Protein AF-A0A352YZK5-F1 (afdb_monomer_lite)

Foldseek 3Di:
DCVVVVVCVVVVVVVCVVCVVVCCVPVVVVVCPDPDDVCNVVVHDPCVVVVVVVVVVVVVVVVCVVVVD

Sequence (69 aa):
AITGGLAGIILGTWIFAVMYPGLKNGILKKGYFGNITLPSMLKVNDWVVVVPAAALIVLLSYWIEKAGF

pLDDT: mean 78.7, std 12.88, range [51.56, 95.31]

Structure (mmCIF, N/CA/C/O backbone):
data_AF-A0A352YZK5-F1
#
_entry.id   AF-A0A352YZK5-F1
#
loop_
_atom_site.group_PDB
_atom_site.id
_atom_site.type_symbol
_atom_site.label_atom_id
_atom_site.label_alt_id
_atom_site.label_comp_id
_atom_site.label_asym_id
_atom_site.label_entity_id
_atom_site.label_seq_id
_atom_site.pdbx_PDB_ins_code
_atom_site.Cartn_x
_atom_site.Cartn_y
_atom_site.Cartn_z
_atom_site.occupancy
_atom_site.B_iso_or_equiv
_atom_site.auth_seq_id
_atom_site.auth_comp_id
_atom_site.auth_asym_id
_atom_site.auth_atom_id
_atom_site.pdbx_PDB_model_num
ATOM 1 N N . ALA A 1 1 ? 13.445 -3.591 19.345 1.00 58.06 1 ALA A N 1
ATOM 2 C CA . ALA A 1 1 ? 12.594 -3.433 18.143 1.00 58.06 1 ALA A CA 1
ATOM 3 C C . ALA A 1 1 ? 11.249 -4.161 18.276 1.00 58.06 1 ALA A C 1
ATOM 5 O O . ALA A 1 1 ? 10.224 -3.524 18.079 1.00 58.06 1 ALA A O 1
ATOM 6 N N . ILE A 1 2 ? 11.229 -5.446 18.664 1.00 64.12 2 ILE A N 1
ATOM 7 C CA . ILE A 1 2 ? 9.993 -6.254 18.780 1.00 64.12 2 ILE A CA 1
ATOM 8 C C . ILE A 1 2 ? 9.018 -5.702 19.833 1.00 64.12 2 ILE A C 1
ATOM 10 O O . ILE A 1 2 ? 7.828 -5.612 19.569 1.00 64.12 2 ILE A O 1
ATOM 14 N N . THR A 1 3 ? 9.502 -5.260 20.995 1.00 68.94 3 THR A N 1
ATOM 15 C CA . THR A 1 3 ? 8.643 -4.766 22.088 1.00 68.94 3 THR A CA 1
ATOM 16 C C . THR A 1 3 ? 7.859 -3.502 21.729 1.00 68.94 3 THR A C 1
ATOM 18 O O . THR A 1 3 ? 6.668 -3.438 22.002 1.00 68.94 3 THR A O 1
ATOM 21 N N . GLY A 1 4 ? 8.487 -2.523 21.071 1.00 76.56 4 GLY A N 1
ATOM 22 C CA . GLY A 1 4 ? 7.805 -1.299 20.628 1.00 76.56 4 GLY A CA 1
ATOM 23 C C . GLY A 1 4 ? 6.952 -1.497 19.371 1.00 76.56 4 GLY A C 1
ATOM 24 O O . GLY A 1 4 ? 5.826 -1.012 19.309 1.00 76.56 4 GLY A O 1
ATOM 25 N N . GLY A 1 5 ? 7.460 -2.249 18.387 1.00 83.62 5 GLY A N 1
ATOM 26 C CA . GLY A 1 5 ? 6.744 -2.500 17.134 1.00 83.62 5 GLY A CA 1
ATOM 27 C C . GLY A 1 5 ? 5.490 -3.352 17.330 1.00 83.62 5 GLY A C 1
ATOM 28 O O . GLY A 1 5 ? 4.425 -3.003 16.829 1.00 83.62 5 GLY A O 1
ATOM 29 N N . LEU A 1 6 ? 5.585 -4.428 18.116 1.00 88.44 6 LEU A N 1
ATOM 30 C CA . LEU A 1 6 ? 4.450 -5.312 18.384 1.00 88.44 6 LEU A CA 1
ATOM 31 C C . LEU A 1 6 ? 3.392 -4.615 19.249 1.00 88.44 6 LEU A C 1
ATOM 33 O O . LEU A 1 6 ? 2.207 -4.686 18.936 1.00 88.44 6 LEU A O 1
ATOM 37 N N . ALA A 1 7 ? 3.813 -3.887 20.290 1.00 89.00 7 ALA A N 1
ATOM 38 C CA . ALA A 1 7 ? 2.895 -3.117 21.126 1.00 89.00 7 ALA A CA 1
ATOM 39 C C . ALA A 1 7 ? 2.169 -2.027 20.323 1.00 89.00 7 ALA A C 1
ATOM 41 O O . ALA A 1 7 ? 0.963 -1.856 20.482 1.00 89.00 7 ALA A O 1
ATOM 42 N N . GLY A 1 8 ? 2.871 -1.340 19.414 1.00 88.75 8 GLY A N 1
ATOM 43 C CA . GLY A 1 8 ? 2.272 -0.352 18.517 1.00 88.75 8 GLY A CA 1
ATOM 44 C C . GLY A 1 8 ? 1.248 -0.960 17.557 1.00 88.75 8 GLY A C 1
ATOM 45 O O . GLY A 1 8 ? 0.171 -0.394 17.385 1.00 88.75 8 GLY A O 1
ATOM 46 N N . ILE A 1 9 ? 1.536 -2.136 16.985 1.00 92.06 9 ILE A N 1
ATOM 47 C CA . ILE A 1 9 ? 0.587 -2.853 16.118 1.00 92.06 9 ILE A CA 1
ATOM 48 C C . ILE A 1 9 ? -0.660 -3.249 16.907 1.00 92.06 9 ILE A C 1
ATOM 50 O O . ILE A 1 9 ? -1.766 -2.979 16.443 1.00 92.06 9 ILE A O 1
ATOM 54 N N . ILE A 1 10 ? -0.494 -3.842 18.095 1.00 92.19 10 ILE A N 1
ATOM 55 C CA . ILE A 1 10 ? -1.608 -4.287 18.947 1.00 92.19 10 ILE A CA 1
ATOM 56 C C . ILE A 1 10 ? -2.475 -3.096 19.370 1.00 92.19 10 ILE A C 1
ATOM 58 O O . ILE A 1 10 ? -3.696 -3.146 19.234 1.00 92.19 10 ILE A O 1
ATOM 62 N N . LEU A 1 11 ? -1.863 -1.999 19.826 1.00 92.94 11 LEU A N 1
ATOM 63 C CA . LEU A 1 11 ? -2.598 -0.792 20.214 1.00 92.94 11 LEU A CA 1
ATOM 64 C C . LEU A 1 11 ? -3.299 -0.142 19.017 1.00 92.94 11 LEU A C 1
ATOM 66 O O . LEU A 1 11 ? -4.475 0.207 19.113 1.00 92.94 11 LEU A O 1
ATOM 70 N N . GLY A 1 12 ? -2.618 -0.02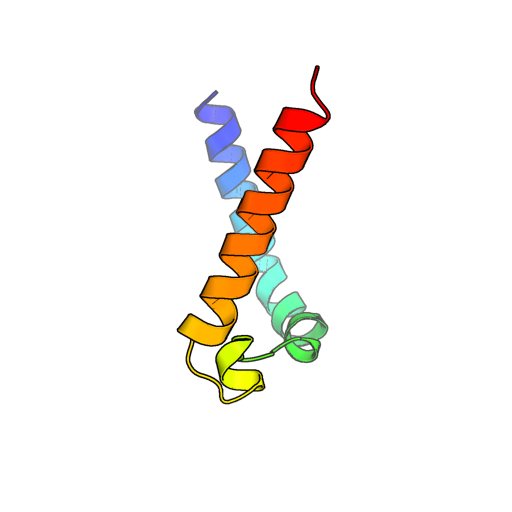6 17.876 1.00 88.31 12 GLY A N 1
ATOM 71 C CA . GLY A 1 12 ? -3.193 0.537 16.657 1.00 88.31 12 GLY A CA 1
ATOM 72 C C . GLY A 1 12 ? -4.370 -0.283 16.125 1.00 88.31 12 GLY A C 1
ATOM 73 O O . GLY A 1 12 ? -5.408 0.284 15.785 1.00 88.31 12 GLY A O 1
ATOM 74 N N . THR A 1 13 ? -4.253 -1.616 16.112 1.00 91.88 13 THR A N 1
ATOM 75 C CA . THR A 1 13 ? -5.356 -2.504 15.696 1.00 91.88 13 THR A CA 1
ATOM 76 C C . THR A 1 13 ? -6.516 -2.486 16.678 1.00 91.88 13 THR A C 1
ATOM 78 O O . THR A 1 13 ? -7.661 -2.496 16.234 1.00 91.88 13 THR A O 1
ATOM 81 N N . TRP A 1 14 ? -6.256 -2.407 17.984 1.00 91.38 14 TRP A N 1
ATOM 82 C CA . TRP A 1 14 ? -7.312 -2.306 18.992 1.00 91.38 14 TRP A CA 1
ATOM 83 C C . TRP A 1 14 ? -8.123 -1.010 18.852 1.00 91.38 14 TRP A C 1
ATOM 85 O O . TRP A 1 14 ? -9.350 -1.061 18.763 1.00 91.38 14 TRP A O 1
ATOM 95 N N . ILE A 1 15 ? -7.449 0.140 18.732 1.00 91.12 15 ILE A N 1
ATOM 96 C CA . ILE A 1 15 ? -8.100 1.440 18.491 1.00 91.12 15 ILE A CA 1
ATOM 97 C C . ILE A 1 15 ? -8.902 1.397 17.186 1.00 91.12 15 ILE A C 1
ATOM 99 O O . ILE A 1 15 ? -10.074 1.780 17.156 1.00 91.12 15 ILE A O 1
ATOM 103 N N . PHE A 1 16 ? -8.297 0.876 16.115 1.00 87.06 16 PHE A N 1
ATOM 104 C CA . PHE A 1 16 ? -8.970 0.731 14.829 1.00 87.06 16 PHE A CA 1
ATOM 105 C C . PHE A 1 16 ? -10.214 -0.159 14.929 1.00 87.06 16 PHE A C 1
ATOM 107 O O . PHE A 1 16 ? -11.253 0.211 14.393 1.00 87.06 16 PHE A O 1
ATOM 114 N N . ALA A 1 17 ? -10.157 -1.284 15.648 1.00 88.50 17 ALA A N 1
ATOM 115 C CA . ALA A 1 17 ? -11.282 -2.203 15.816 1.00 88.50 17 ALA A CA 1
ATOM 116 C C . ALA A 1 17 ? -12.463 -1.569 16.569 1.00 88.50 1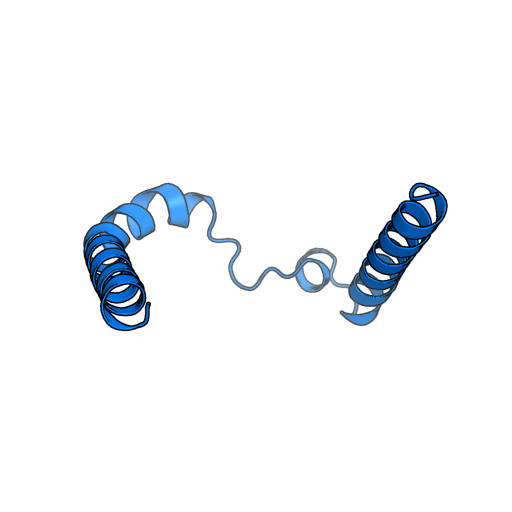7 ALA A C 1
ATOM 118 O O . ALA A 1 17 ? -13.614 -1.789 16.193 1.00 88.50 17 ALA A O 1
ATOM 119 N N . VAL A 1 18 ? -12.196 -0.746 17.588 1.00 88.00 18 VAL A N 1
ATOM 120 C CA . VAL A 1 18 ? -13.240 -0.014 18.330 1.00 88.00 18 VAL A CA 1
ATOM 121 C C . VAL A 1 18 ? -13.892 1.066 17.461 1.00 88.00 18 VAL A C 1
ATOM 123 O O . VAL A 1 18 ? -15.105 1.265 17.517 1.00 88.00 18 VAL A O 1
ATOM 126 N N . MET A 1 19 ? -13.110 1.742 16.617 1.00 84.06 19 MET A N 1
ATOM 127 C CA . MET A 1 19 ? -13.610 2.771 15.695 1.00 84.06 19 MET A CA 1
ATOM 128 C C . MET A 1 19 ? -14.227 2.191 14.408 1.00 84.06 19 MET A C 1
ATOM 130 O O . MET A 1 19 ? -15.032 2.852 13.744 1.00 84.06 19 MET A O 1
ATOM 134 N N . TYR A 1 20 ? -13.896 0.942 14.068 1.00 80.56 20 TYR A N 1
ATOM 135 C CA . TYR A 1 20 ? -14.372 0.221 12.891 1.00 80.56 20 TYR A CA 1
ATOM 136 C C . TYR A 1 20 ? -15.900 0.204 12.729 1.00 80.56 20 TYR A C 1
ATOM 138 O O . TYR A 1 20 ? -16.346 0.501 11.625 1.00 80.56 20 TYR A O 1
ATOM 146 N N . PRO A 1 21 ? -16.744 -0.083 13.742 1.00 74.31 21 PRO A N 1
ATOM 147 C CA . PRO A 1 21 ? -18.202 -0.064 13.576 1.00 74.31 21 PRO A CA 1
ATOM 148 C C . PRO A 1 21 ? -18.753 1.304 13.138 1.00 74.31 21 PRO A C 1
ATOM 150 O O . PRO A 1 21 ? -19.671 1.355 12.316 1.00 74.31 21 PRO A O 1
ATOM 153 N N . GLY A 1 22 ? -18.169 2.409 13.617 1.00 74.69 22 GLY A N 1
ATOM 154 C CA . GLY A 1 22 ? -18.529 3.761 13.176 1.00 74.69 22 GLY A CA 1
ATOM 155 C C . GLY A 1 22 ? -18.101 4.029 11.731 1.00 74.69 22 GLY A C 1
ATOM 156 O O . GLY A 1 22 ? -18.878 4.542 10.923 1.00 74.69 22 GLY A O 1
ATOM 157 N N . LEU A 1 23 ? -16.892 3.593 11.370 1.00 69.62 23 LEU A N 1
ATOM 158 C CA . LEU A 1 23 ? -16.350 3.739 10.018 1.00 69.62 23 LEU A CA 1
ATOM 159 C C . LEU A 1 23 ? -17.076 2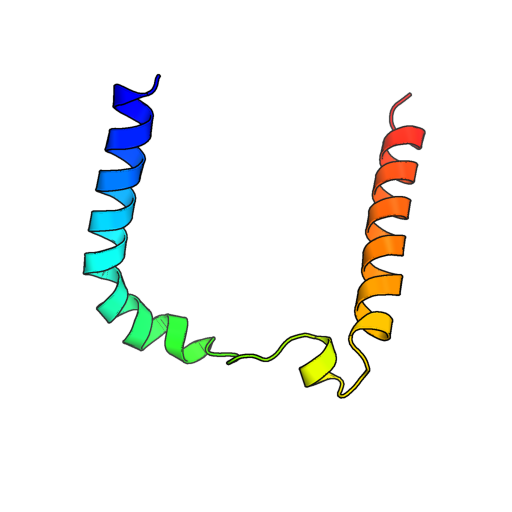.849 8.990 1.00 69.62 23 LEU A C 1
ATOM 161 O O . LEU A 1 23 ? -17.335 3.285 7.866 1.00 69.62 23 LEU A O 1
ATOM 165 N N . LYS A 1 24 ? -17.465 1.634 9.401 1.00 65.62 24 LYS A N 1
ATOM 166 C CA . LYS A 1 24 ? -18.235 0.641 8.637 1.00 65.62 24 LYS A CA 1
ATOM 167 C C . LYS A 1 24 ? -19.588 1.196 8.197 1.00 65.62 24 LYS A C 1
ATOM 169 O O . LYS A 1 24 ? -19.983 1.022 7.047 1.00 65.62 24 LYS A O 1
ATOM 174 N N . ASN A 1 25 ? -20.288 1.869 9.109 1.00 63.34 25 ASN A N 1
ATOM 175 C CA . ASN A 1 25 ? -21.629 2.393 8.857 1.00 63.34 25 ASN A CA 1
ATOM 176 C C . ASN A 1 25 ? -21.634 3.706 8.058 1.00 63.34 25 ASN A C 1
ATOM 178 O O . ASN A 1 25 ? -22.637 4.001 7.410 1.00 63.34 25 ASN A O 1
ATOM 182 N N . GLY A 1 26 ? -20.530 4.459 8.071 1.00 69.88 26 GLY A N 1
ATOM 183 C CA . GLY A 1 26 ? -20.358 5.694 7.302 1.00 69.88 26 GLY A CA 1
ATOM 184 C C . GLY A 1 26 ? -19.574 5.497 6.000 1.00 69.88 26 GLY A C 1
ATOM 185 O O . GLY A 1 26 ? -20.133 5.157 4.958 1.00 69.88 26 GLY A O 1
ATOM 186 N N . ILE A 1 27 ? -18.264 5.755 6.059 1.00 63.41 27 ILE A N 1
ATOM 187 C CA . ILE A 1 27 ? -17.372 5.886 4.893 1.00 63.41 27 ILE A CA 1
ATOM 188 C C . ILE A 1 27 ? -17.207 4.561 4.140 1.00 63.41 27 ILE A C 1
ATOM 190 O O . ILE A 1 27 ? -17.244 4.558 2.910 1.00 63.41 27 ILE A O 1
ATOM 194 N N . LEU A 1 28 ? -17.101 3.428 4.846 1.00 58.16 28 LEU A N 1
ATOM 195 C CA . LEU A 1 28 ? -16.972 2.121 4.190 1.00 58.16 28 LEU A CA 1
ATOM 196 C C . LEU A 1 28 ? -18.239 1.746 3.415 1.00 58.16 28 LEU A C 1
ATOM 198 O O . LEU A 1 28 ? -18.130 1.155 2.350 1.00 58.16 28 LEU A O 1
ATOM 202 N N . LYS A 1 29 ? -19.435 2.131 3.881 1.00 58.34 29 LYS A N 1
ATOM 203 C CA . LYS A 1 29 ? -20.702 1.881 3.168 1.00 58.34 29 LYS A CA 1
ATOM 204 C C . LYS A 1 29 ? -20.789 2.614 1.827 1.00 58.34 29 LYS A C 1
ATOM 206 O O . LYS A 1 29 ? -21.377 2.085 0.890 1.00 58.34 29 LYS A O 1
ATOM 211 N N . LYS A 1 30 ? -20.173 3.797 1.719 1.00 55.09 30 LYS A N 1
ATOM 212 C CA . LYS A 1 30 ? -20.074 4.561 0.461 1.00 55.09 30 LYS A CA 1
ATOM 213 C C . LYS A 1 30 ? -19.099 3.949 -0.555 1.00 55.09 30 LYS A C 1
ATOM 215 O O . LYS A 1 30 ? -19.194 4.281 -1.730 1.00 55.09 30 LYS A O 1
ATOM 220 N N . GLY A 1 31 ? -18.195 3.074 -0.112 1.00 54.16 31 GLY A N 1
ATOM 221 C CA . GLY A 1 31 ? -17.184 2.403 -0.936 1.00 54.16 31 GLY A CA 1
ATOM 222 C C . GLY A 1 31 ? -17.233 0.877 -0.842 1.00 54.16 31 GLY A C 1
ATOM 223 O O . GLY A 1 31 ? -16.223 0.224 -1.087 1.00 54.16 31 GLY A O 1
ATOM 224 N N . TYR A 1 32 ? -18.372 0.290 -0.456 1.00 56.72 32 TYR A N 1
ATOM 225 C CA . TYR A 1 32 ? -18.561 -1.162 -0.442 1.00 56.72 32 TYR A CA 1
ATOM 226 C C . TYR A 1 32 ? -18.691 -1.647 -1.893 1.00 56.72 32 TYR A C 1
ATOM 228 O O . TYR A 1 32 ? -19.779 -1.920 -2.390 1.00 56.72 32 TYR A O 1
ATOM 236 N N . PHE A 1 33 ? -17.558 -1.758 -2.583 1.00 56.00 33 PHE A N 1
ATOM 237 C CA . PHE A 1 33 ? -17.470 -2.315 -3.933 1.00 56.00 33 PHE A CA 1
ATOM 238 C C . PHE A 1 33 ? -17.673 -3.841 -3.947 1.00 56.00 33 PHE A C 1
ATOM 240 O O . PHE A 1 33 ? -17.548 -4.464 -4.987 1.00 56.00 33 PHE A O 1
ATOM 247 N N . GLY A 1 34 ? -18.004 -4.485 -2.822 1.00 61.81 34 GLY A N 1
ATOM 248 C CA . GLY A 1 34 ? -18.112 -5.945 -2.756 1.00 61.81 34 GLY A CA 1
ATOM 249 C C . GLY A 1 34 ? -16.841 -6.633 -3.273 1.00 61.81 34 GLY A C 1
ATOM 250 O O . GLY A 1 34 ? -15.752 -6.070 -3.223 1.00 61.81 34 GLY A O 1
ATOM 251 N N . ASN A 1 35 ? -16.985 -7.839 -3.819 1.00 59.44 35 ASN A N 1
ATOM 252 C CA . ASN A 1 35 ? -15.903 -8.562 -4.497 1.00 59.44 35 ASN A CA 1
ATOM 253 C C . ASN A 1 35 ? -15.706 -8.072 -5.951 1.00 59.44 35 ASN A C 1
ATOM 255 O O . ASN A 1 35 ? -15.424 -8.871 -6.846 1.00 59.44 35 ASN A O 1
ATOM 259 N N . ILE A 1 36 ? -15.921 -6.778 -6.225 1.00 60.59 36 ILE A N 1
ATOM 260 C CA . ILE A 1 36 ? -15.686 -6.202 -7.550 1.00 60.59 36 ILE A CA 1
ATOM 261 C C . ILE A 1 36 ? -14.177 -6.076 -7.738 1.00 60.59 36 ILE A C 1
ATOM 263 O O . ILE A 1 36 ? -13.534 -5.094 -7.373 1.00 60.59 36 ILE A O 1
ATOM 267 N N . THR A 1 37 ? -13.603 -7.126 -8.303 1.00 70.81 37 THR A N 1
ATOM 268 C CA . THR A 1 37 ? -12.288 -7.075 -8.922 1.00 70.81 37 THR A CA 1
ATOM 269 C C . THR A 1 37 ? -12.430 -6.388 -10.282 1.00 70.81 37 THR A C 1
ATOM 271 O O . THR A 1 37 ? -13.469 -6.503 -10.932 1.00 70.81 37 THR A O 1
ATOM 274 N N . LEU A 1 38 ? -11.393 -5.683 -10.739 1.00 69.38 38 LEU A N 1
ATOM 275 C CA . LEU A 1 38 ? -11.331 -5.124 -12.098 1.00 69.38 38 LEU A CA 1
ATOM 276 C C . LEU A 1 38 ? -11.814 -6.109 -13.193 1.00 69.38 38 LEU A C 1
ATOM 278 O O . LEU A 1 38 ? -12.626 -5.697 -14.023 1.00 69.38 38 LEU A O 1
ATOM 282 N N . PRO A 1 39 ? -11.412 -7.400 -13.189 1.00 71.50 39 PRO A N 1
ATOM 283 C CA . PRO A 1 39 ? -11.933 -8.377 -14.150 1.00 71.50 39 PRO A CA 1
ATOM 284 C C . PRO A 1 39 ? -13.430 -8.673 -13.989 1.00 71.50 39 PRO A C 1
ATOM 286 O O . PRO A 1 39 ? -14.144 -8.718 -14.989 1.00 71.50 39 PRO A O 1
ATOM 289 N N . SER A 1 40 ? -13.940 -8.786 -12.757 1.00 71.25 40 SER A N 1
ATOM 290 C CA . SER A 1 40 ? -15.377 -8.975 -12.484 1.00 71.25 40 SER A CA 1
ATOM 291 C C . SER A 1 40 ? -16.218 -7.786 -12.969 1.00 71.25 40 SER A C 1
ATOM 293 O O . SER A 1 40 ? -17.281 -7.950 -13.568 1.00 71.25 40 SER A O 1
ATOM 295 N N . MET A 1 41 ? -15.688 -6.577 -12.791 1.00 71.38 41 MET A N 1
ATOM 296 C CA . MET A 1 41 ? -16.290 -5.314 -13.215 1.00 71.38 41 MET A CA 1
ATOM 297 C C . MET A 1 41 ? -16.391 -5.194 -14.742 1.00 71.38 41 MET A C 1
ATOM 299 O O . MET A 1 41 ? -17.406 -4.750 -15.275 1.00 71.38 41 MET A O 1
ATOM 303 N N . LEU A 1 42 ? -15.340 -5.628 -15.439 1.00 74.62 42 LEU A N 1
ATOM 304 C CA . LEU A 1 42 ? -15.242 -5.623 -16.897 1.00 74.62 42 LEU A CA 1
ATOM 305 C C . LEU A 1 42 ? -15.817 -6.902 -17.540 1.00 74.62 42 LEU A C 1
ATOM 307 O O . LEU A 1 42 ? -15.858 -6.988 -18.764 1.00 74.62 42 LEU A O 1
ATOM 311 N N . LYS A 1 43 ? -16.275 -7.882 -16.740 1.00 72.94 43 LYS A N 1
ATOM 312 C CA . LYS A 1 43 ? -16.690 -9.234 -17.174 1.00 72.94 43 LYS A CA 1
ATOM 313 C C . LYS A 1 43 ? -15.662 -9.921 -18.089 1.00 72.94 43 LYS A C 1
ATOM 315 O O . LYS A 1 43 ? -16.029 -10.654 -19.006 1.00 72.94 43 LYS A O 1
ATOM 320 N N . VAL A 1 44 ? -14.375 -9.686 -17.843 1.00 79.12 44 VAL A N 1
ATOM 321 C CA . VAL A 1 44 ? -13.270 -10.307 -18.587 1.00 79.12 44 VAL A CA 1
ATOM 322 C C . VAL A 1 44 ? -12.553 -11.331 -17.716 1.00 79.12 44 VAL A C 1
ATOM 324 O O . VAL A 1 44 ? -12.614 -11.274 -16.491 1.00 79.12 44 VAL A O 1
ATOM 327 N N . ASN A 1 45 ? -11.860 -12.272 -18.353 1.00 79.62 45 ASN A N 1
ATOM 328 C CA . ASN A 1 45 ? -11.032 -13.253 -17.655 1.00 79.62 45 ASN A CA 1
ATOM 329 C C . ASN A 1 45 ? -9.927 -12.539 -16.853 1.00 79.62 45 ASN A C 1
ATOM 331 O O . ASN A 1 45 ? -9.335 -11.577 -17.348 1.00 79.62 45 ASN A O 1
ATOM 335 N N . ASP A 1 46 ? -9.621 -13.022 -15.647 1.00 81.94 46 ASP A N 1
ATOM 336 C CA . ASP A 1 46 ? -8.595 -12.462 -14.761 1.00 81.94 46 ASP A CA 1
ATOM 337 C C . ASP A 1 46 ? -7.252 -12.259 -15.477 1.00 81.94 46 ASP A C 1
ATOM 339 O O . ASP A 1 46 ? -6.609 -11.220 -15.325 1.00 81.94 46 ASP A O 1
ATOM 343 N N . TRP A 1 47 ? -6.8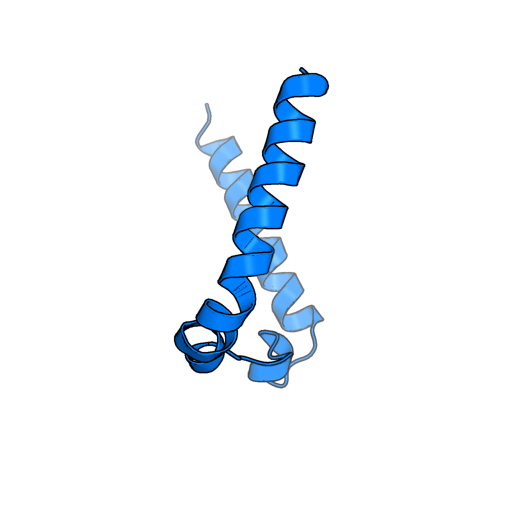74 -13.191 -16.356 1.00 84.31 47 TRP A N 1
ATOM 344 C CA . TRP A 1 47 ? -5.645 -13.112 -17.153 1.00 84.31 47 TRP A CA 1
ATOM 345 C C . TRP A 1 47 ? -5.565 -11.876 -18.056 1.00 84.31 47 TRP A C 1
ATOM 347 O O . TRP A 1 47 ? -4.477 -11.342 -18.265 1.00 84.31 47 TRP A O 1
ATOM 357 N N . VAL A 1 48 ? -6.702 -11.376 -18.546 1.00 85.25 48 VAL A N 1
ATOM 358 C CA . VAL A 1 48 ? -6.762 -10.183 -19.408 1.00 85.25 48 VAL A CA 1
ATOM 359 C C . VAL A 1 48 ? -6.424 -8.915 -18.626 1.00 85.25 48 VAL A C 1
ATOM 361 O O . VAL A 1 48 ? -5.924 -7.964 -19.213 1.00 85.25 48 VAL A O 1
ATOM 364 N N . VAL A 1 49 ? -6.649 -8.892 -17.311 1.00 85.12 49 VAL A N 1
ATOM 365 C CA . VAL A 1 49 ? -6.285 -7.755 -16.448 1.00 85.12 49 VAL A CA 1
ATOM 366 C C . VAL A 1 49 ? -4.883 -7.933 -15.871 1.00 85.12 49 VAL A C 1
ATOM 368 O O . VAL A 1 49 ? -4.112 -6.976 -15.797 1.00 85.12 49 VAL A O 1
ATOM 371 N N . VAL A 1 50 ? -4.530 -9.165 -15.500 1.00 88.19 50 VAL A N 1
ATOM 372 C CA . VAL A 1 50 ? -3.236 -9.484 -14.890 1.00 88.19 50 VAL A CA 1
ATOM 373 C C . VAL A 1 50 ? -2.084 -9.273 -15.872 1.00 88.19 50 VAL A C 1
ATOM 375 O O . VAL A 1 50 ? -1.081 -8.680 -15.487 1.00 88.19 50 VAL A O 1
ATOM 378 N N . VAL A 1 51 ? -2.214 -9.703 -17.132 1.00 93.19 51 VAL A N 1
ATOM 379 C CA . VAL A 1 51 ? -1.120 -9.602 -18.116 1.00 93.19 51 VAL A CA 1
ATOM 380 C C . VAL A 1 51 ? -0.722 -8.142 -18.394 1.00 93.19 51 VAL A C 1
ATOM 382 O O . VAL A 1 51 ? 0.464 -7.833 -18.263 1.00 93.19 51 VAL A O 1
ATOM 385 N N . PRO A 1 52 ? -1.650 -7.211 -18.697 1.00 90.69 52 PRO A N 1
ATOM 386 C CA . PRO A 1 52 ? -1.312 -5.798 -18.851 1.00 90.69 52 PRO A CA 1
ATOM 387 C C . PRO A 1 52 ? -0.768 -5.165 -17.570 1.00 90.69 52 PRO A C 1
ATOM 389 O O . PRO A 1 52 ? 0.192 -4.404 -17.639 1.00 90.69 52 PRO A O 1
ATOM 392 N N . ALA A 1 53 ? -1.339 -5.485 -16.403 1.00 91.25 53 ALA A N 1
ATOM 393 C CA . ALA A 1 53 ? -0.862 -4.950 -15.128 1.00 91.25 53 ALA A CA 1
ATOM 394 C C . ALA A 1 53 ? 0.582 -5.389 -14.831 1.00 91.25 53 ALA A C 1
ATOM 396 O O . ALA A 1 53 ? 1.422 -4.561 -14.482 1.00 91.25 53 ALA A O 1
ATOM 397 N N . ALA A 1 54 ? 0.890 -6.673 -15.031 1.00 93.12 54 ALA A N 1
ATOM 398 C CA . ALA A 1 54 ? 2.234 -7.214 -14.871 1.00 93.12 54 ALA A CA 1
ATOM 399 C C . ALA A 1 54 ? 3.216 -6.592 -15.873 1.00 93.12 54 ALA A C 1
ATOM 401 O O . ALA A 1 54 ? 4.300 -6.166 -15.481 1.00 93.12 54 ALA A O 1
ATOM 402 N N . ALA A 1 55 ? 2.823 -6.471 -17.146 1.00 95.31 55 ALA A N 1
ATOM 403 C CA . ALA A 1 55 ? 3.643 -5.821 -18.165 1.00 95.31 55 ALA A CA 1
ATOM 404 C C . ALA A 1 55 ? 3.951 -4.358 -17.807 1.00 95.31 55 ALA A C 1
ATOM 406 O O . ALA A 1 55 ? 5.076 -3.906 -17.998 1.00 95.31 55 ALA A O 1
ATOM 407 N N . LEU A 1 56 ? 2.980 -3.634 -17.245 1.00 94.38 56 LEU A N 1
ATOM 408 C CA . LEU A 1 56 ? 3.139 -2.241 -16.836 1.00 94.38 56 LEU A CA 1
ATOM 409 C C . LEU A 1 56 ? 4.089 -2.102 -15.639 1.00 94.38 56 LEU A C 1
ATOM 411 O O . LEU A 1 56 ? 4.934 -1.213 -15.641 1.00 94.38 56 LEU A O 1
ATOM 415 N N . ILE A 1 57 ? 4.014 -3.010 -14.660 1.00 93.00 57 ILE A N 1
A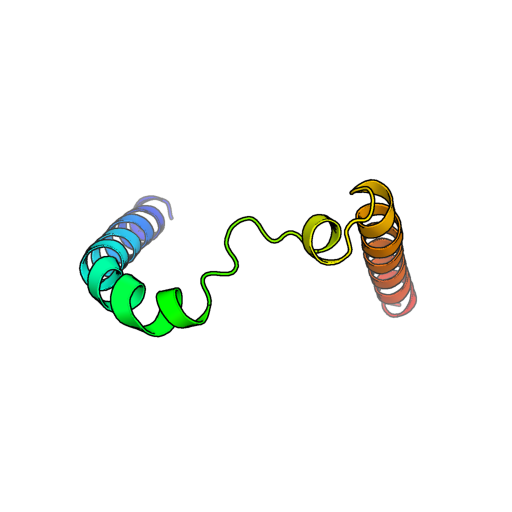TOM 416 C CA . ILE A 1 57 ? 4.967 -3.065 -13.539 1.00 93.00 57 ILE A CA 1
ATOM 417 C C . ILE A 1 57 ? 6.382 -3.364 -14.046 1.00 93.00 57 ILE A C 1
ATOM 419 O O . ILE A 1 57 ? 7.317 -2.669 -13.666 1.00 93.00 57 ILE A O 1
ATOM 423 N N . VAL A 1 58 ? 6.546 -4.350 -14.934 1.00 94.56 58 VAL A N 1
ATOM 424 C CA . VAL A 1 58 ? 7.856 -4.692 -15.516 1.00 94.56 58 VAL A CA 1
ATOM 425 C C . VAL A 1 58 ? 8.413 -3.534 -16.342 1.00 94.56 58 VAL A C 1
ATOM 427 O O . VAL A 1 58 ? 9.593 -3.222 -16.230 1.00 94.56 58 VAL A O 1
ATOM 430 N N . LEU A 1 59 ? 7.574 -2.858 -17.130 1.00 93.25 59 LEU A N 1
ATOM 431 C CA . LEU A 1 59 ? 7.964 -1.661 -17.875 1.00 93.25 59 LEU A CA 1
ATOM 432 C C . LEU A 1 59 ? 8.397 -0.529 -16.945 1.00 93.25 59 LEU A C 1
ATOM 434 O O . LEU A 1 59 ? 9.398 0.119 -17.227 1.00 93.25 59 LEU A O 1
ATOM 438 N N . LEU A 1 60 ? 7.673 -0.301 -15.846 1.00 92.12 60 LEU A N 1
ATOM 439 C CA . LEU A 1 60 ? 8.046 0.687 -14.834 1.00 92.12 60 LEU A CA 1
ATOM 440 C C . LEU A 1 60 ? 9.382 0.334 -14.181 1.00 92.12 60 LEU A C 1
ATOM 442 O O . LEU A 1 60 ? 10.242 1.203 -14.090 1.00 92.12 60 LEU A O 1
ATOM 446 N N . SER A 1 61 ? 9.584 -0.923 -13.776 1.00 90.06 61 SER A N 1
ATOM 447 C CA . SER A 1 61 ? 10.865 -1.394 -13.238 1.00 90.06 61 SER A CA 1
ATOM 448 C C . SER A 1 61 ? 11.997 -1.197 -14.239 1.00 90.06 61 SER A C 1
ATOM 450 O O . SER A 1 61 ? 12.984 -0.558 -13.897 1.00 90.06 61 SER A O 1
ATOM 452 N N . TYR A 1 62 ? 11.813 -1.619 -15.491 1.00 90.75 62 TYR A N 1
ATOM 453 C CA . TYR A 1 62 ? 12.800 -1.427 -16.552 1.00 90.75 62 TYR A CA 1
ATOM 454 C C . TYR A 1 62 ? 13.095 0.054 -16.812 1.00 90.75 62 TYR A C 1
ATOM 456 O O . TYR A 1 62 ? 14.234 0.436 -17.069 1.00 90.75 62 TYR A O 1
ATOM 464 N N . TRP A 1 63 ? 12.076 0.913 -16.744 1.00 89.62 63 TRP A N 1
ATOM 465 C CA . TRP A 1 63 ? 12.243 2.350 -16.922 1.00 89.62 63 TRP A CA 1
ATOM 466 C C . TRP A 1 63 ? 12.992 2.985 -15.751 1.00 89.62 63 TRP A C 1
ATOM 468 O O . TRP A 1 63 ? 13.858 3.816 -15.992 1.00 89.62 63 TRP A O 1
ATOM 478 N N . ILE A 1 64 ? 12.723 2.559 -14.513 1.00 90.12 64 ILE A N 1
ATOM 479 C CA . ILE A 1 64 ? 13.477 2.969 -13.320 1.00 90.12 64 ILE A CA 1
ATOM 480 C C . ILE A 1 64 ? 14.932 2.499 -13.422 1.00 90.12 64 ILE A C 1
ATOM 482 O O . ILE A 1 64 ? 15.832 3.292 -13.173 1.00 90.12 64 ILE A O 1
ATOM 486 N N . GLU A 1 65 ? 15.177 1.258 -13.847 1.00 86.19 65 GLU A N 1
ATOM 487 C CA . GLU A 1 65 ? 16.528 0.733 -14.088 1.00 86.19 65 GLU A CA 1
ATOM 488 C C . GLU A 1 65 ? 17.262 1.524 -15.177 1.00 86.19 65 GLU A C 1
ATOM 490 O O . GLU A 1 65 ? 18.446 1.813 -15.042 1.00 86.19 65 GLU A O 1
ATOM 495 N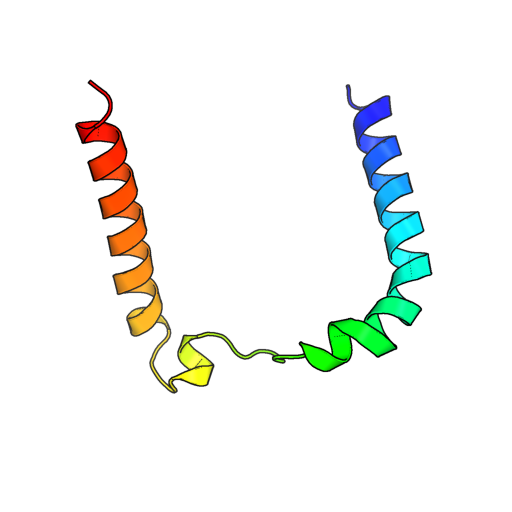 N . LYS A 1 66 ? 16.564 1.925 -16.248 1.00 83.31 66 LYS A N 1
ATOM 496 C CA . LYS A 1 66 ? 17.149 2.753 -17.311 1.00 83.31 66 LYS A CA 1
ATOM 497 C C . LYS A 1 66 ? 17.340 4.217 -16.929 1.00 83.31 66 LYS A C 1
ATOM 499 O O . LYS A 1 66 ? 18.230 4.861 -17.478 1.00 83.31 66 LYS A O 1
ATOM 504 N N . ALA A 1 67 ? 16.468 4.758 -16.085 1.00 78.94 67 ALA A N 1
ATOM 505 C CA . ALA A 1 67 ? 16.536 6.133 -15.604 1.00 78.94 67 ALA A CA 1
ATOM 506 C C . ALA A 1 67 ? 17.560 6.289 -14.470 1.00 78.94 67 ALA A C 1
ATOM 508 O O . ALA A 1 67 ? 18.058 7.389 -14.258 1.00 78.94 67 ALA A O 1
ATOM 509 N N . GLY A 1 68 ? 17.871 5.198 -13.767 1.00 66.88 68 GLY A N 1
ATOM 510 C CA . GLY A 1 68 ? 18.902 5.104 -12.740 1.00 66.88 68 GLY A CA 1
ATOM 511 C C . GLY A 1 68 ? 20.252 4.659 -13.296 1.00 66.88 68 GLY A C 1
ATOM 512 O O . GLY A 1 68 ? 20.762 3.619 -12.883 1.00 66.88 68 GLY A O 1
ATOM 513 N N . PHE A 1 69 ? 20.818 5.451 -14.210 1.00 51.56 69 PHE A N 1
ATOM 514 C CA . PHE A 1 69 ? 22.274 5.615 -14.259 1.00 51.56 69 PHE A CA 1
ATOM 515 C C . PHE A 1 69 ? 22.676 6.709 -13.268 1.00 51.56 69 PHE A C 1
ATOM 517 O O . PHE A 1 69 ? 21.955 7.732 -13.215 1.00 51.56 69 PHE A O 1
#

Secondary structure (DSSP, 8-state):
-HHHHHHHHHHHHHHHHHHHHHHHHTHHHHT--TT--HHHHHT--HHHHHHHHHHHHHHHHHHHHHH--

Radius of gyration: 19.72 Å; chains: 1; bounding box: 44×19×42 Å